Protein 6U71 (pdb70)

InterPro domains:
  IPR001487 Bromodomain [PF00439] (86-167)
  IPR001487 Bromodomain [PF00439] (353-440)
  IPR001487 Bromodomain [PR00503] (94-107)
  IPR001487 Bromodomain [PR00503] (110-126)
  IPR001487 Bromodomain [PR00503] (126-144)
  IPR001487 Bromodomain [PR00503] (417-436)
  IPR001487 Bromodomain [PS50014] (91-163)
  IPR001487 Bromodomain [PS50014] (364-436)
  IPR001487 Bromodomain [SM00297] (72-182)
  IPR001487 Bromodomain [SM00297] (346-455)
  IPR018359 Bromodomain, conserved site [PS00633] (96-155)
  IPR018359 Bromodomain, conserved site [PS00633] (369-428)
  IPR027353 NET domain [PF17035] (641-703)
  IPR027353 NET domain [PS51525] (632-714)
  IPR036427 Bromodomain-like superfamily [G3DSA:1.20.920.10] (63-195)
  IPR036427 Bromodomain-like superfamily [G3DSA:1.20.920.10] (335-460)
  IPR036427 Bromodomain-like superfamily [SSF47370] (59-190)
  IPR036427 Bromodomain-like superfamily [SSF47370] (329-459)
  IPR038336 NET domain superfamily [G3DSA:1.20.1270.220] (634-714)
  IPR043508 Brdt, bromodomain, repeat I [cd05497] (74-180)

Solvent-accessible surface area: 7421 Å² total

GO terms:
  GO:0000785 chromatin (C, IDA)
  GO:2000330 positive regulation of T-helper 17 cell lineage commitment (P, IDA)
  GO:0140588 chromatin looping (P, IDA)
  GO:0140673 transcription elongation-coupled chromatin remodeling (P, IDA)
  GO:0006357 regulation of transcription by RNA polymerase II (P, IDA)
  GO:0140011 histone H4K12ac reader activity (F, IDA)
  GO:0140012 histone H4K5ac reader activity (F, IDA)
  GO:0140033 acetylation-dependent protein binding (F, IDA)
  GO:0071168 protein localization to chromatin (P, IDA)
  GO:0005634 nucleus (C, EXP)
  GO:0005694 chromosome (C, EXP)
  GO:0007283 spermatogenesis (P, TAS)
  GO:0004674 protein serine/threonine kinase activity (F, IDA)
  GO:0005634 nucleus (C, IDA)
  GO:0005654 nucleoplasm (C, TAS)
  GO:0005515 protein binding (F, IPI)
  GO:0005654 nucleoplasm (C, IDA)
  GO:0016607 nuclear speck (C, IDA)
  GO:0140015 histone H3K14ac reader activity (F, IDA)

Structure (mmCIF, N/CA/C/O backbone):
data_6U71
#
_entry.id   6U71
#
_cell.length_a   31.818
_cell.length_b   51.809
_cell.length_c   71.788
_cell.angle_alpha   90.00
_cell.angle_beta   90.00
_cell.angle_gamma   90.00
#
_symmetry.space_group_name_H-M   'P 2 21 21'
#
loop_
_entity.id
_entity.type
_entity.pdbx_description
1 polymer 'Bromodomain-containing protein 2'
2 polymer 'cyclic peptide 3.1_3'
3 water water
#
loop_
_atom_site.group_PDB
_atom_site.id
_atom_site.type_symbol
_atom_site.label_atom_id
_atom_site.label_alt_id
_atom_site.label_comp_id
_atom_site.label_asym_id
_atom_site.label_entity_id
_atom_site.label_seq_id
_atom_site.pdbx_PDB_ins_code
_atom_site.Cartn_x
_atom_site.Cartn_y
_atom_site.Cartn_z
_atom_site.occupancy
_atom_site.B_iso_or_equiv
_atom_site.auth_seq_id
_atom_site.auth_comp_id
_atom_site.auth_asym_id
_atom_site.auth_atom_id
_atom_site.pdbx_PDB_model_num
ATOM 1 N N . SER A 1 6 ? -12.259 -0.782 15.137 1.00 62.40 346 SER A N 1
ATOM 2 C CA . SER A 1 6 ? -13.339 0.186 15.283 1.00 44.35 346 SER A CA 1
ATOM 3 C C . SER A 1 6 ? -12.766 1.585 15.480 1.00 112.25 346 SER A C 1
ATOM 4 O O . SER A 1 6 ? -11.908 2.029 14.715 1.00 39.11 346 SER A O 1
ATOM 7 N N . SER A 1 7 ? -13.256 2.283 16.507 1.00 83.02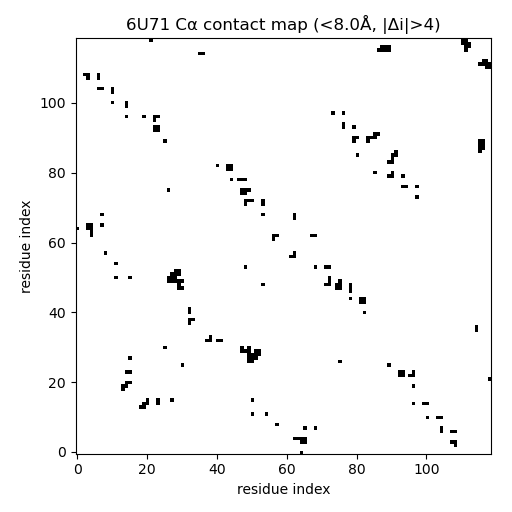 347 SER A N 1
ATOM 8 C CA . SER A 1 7 ? -12.609 3.523 16.918 1.00 54.22 347 SER A CA 1
ATOM 9 C C . SER A 1 7 ? -11.174 3.267 17.352 1.00 38.71 347 SER A C 1
ATOM 10 O O . SER A 1 7 ? -10.310 4.137 17.200 1.00 33.42 347 SER A O 1
ATOM 13 N N . GLU A 1 8 ? -10.905 2.072 17.882 0.81 30.17 348 GLU A N 1
ATOM 14 C CA . GLU A 1 8 ? -9.548 1.702 18.262 1.00 26.35 348 GLU A CA 1
ATOM 15 C C . GLU A 1 8 ? -8.629 1.649 17.047 0.94 19.63 348 GLU A C 1
ATOM 16 O O . GLU A 1 8 ? -7.471 2.080 17.112 0.88 17.58 348 GLU A O 1
ATOM 22 N N . GLN A 1 9 ? -9.125 1.131 15.922 1.00 19.10 349 GLN A N 1
ATOM 23 C CA . GLN A 1 9 ? -8.298 1.089 14.721 1.00 19.16 349 GLN A CA 1
ATOM 24 C C . GLN A 1 9 ? -8.049 2.489 14.167 1.00 17.14 349 GLN A C 1
ATOM 25 O O . GLN A 1 9 ? -6.958 2.776 13.660 1.00 16.83 349 GLN A O 1
ATOM 31 N N . LEU A 1 10 ? -9.038 3.378 14.270 1.00 16.67 350 LEU A N 1
ATOM 32 C CA . LEU A 1 10 ? -8.829 4.758 13.841 1.00 15.40 350 LEU A CA 1
ATOM 33 C C . LEU A 1 10 ? -7.836 5.491 14.739 1.00 13.94 350 LEU A C 1
ATOM 34 O O . LEU A 1 10 ? -7.109 6.371 14.261 1.00 15.73 350 LEU A O 1
ATOM 39 N N . LYS A 1 11 ? -7.790 5.154 16.032 1.00 13.95 351 LYS A N 1
ATOM 40 C CA . LYS A 1 11 ? -6.765 5.721 16.904 1.00 14.77 351 LYS A CA 1
ATOM 41 C C . LYS A 1 11 ? -5.374 5.283 16.465 1.00 13.70 351 LYS A C 1
ATOM 42 O O . LYS A 1 11 ? -4.424 6.073 16.504 1.00 13.50 351 LYS A O 1
ATOM 48 N N . HIS A 1 12 ? -5.231 4.021 16.055 1.00 13.06 352 HIS A N 1
ATOM 49 C CA . HIS A 1 12 ? -3.958 3.565 15.509 1.00 13.25 352 HIS A CA 1
ATOM 50 C C . HIS A 1 12 ? -3.586 4.362 14.265 1.00 12.24 352 HIS A C 1
ATOM 51 O O . HIS A 1 12 ? -2.435 4.782 14.108 1.00 12.96 352 HIS A O 1
ATOM 58 N N . CYS A 1 13 ? -4.557 4.597 13.380 1.00 12.06 353 CYS A N 1
ATOM 59 C CA . CYS A 1 13 ? -4.301 5.399 12.188 1.00 13.17 353 CYS A CA 1
ATOM 60 C C . CYS A 1 13 ? -3.884 6.819 12.548 1.00 12.19 353 CYS A C 1
ATOM 61 O O . CYS A 1 13 ? -2.967 7.378 11.934 1.00 13.56 353 CYS A O 1
ATOM 64 N N . ASN A 1 14 ? -4.563 7.429 13.522 1.00 13.43 354 ASN A N 1
ATOM 65 C CA . ASN A 1 14 ? -4.198 8.783 13.922 1.00 12.95 354 ASN A CA 1
ATOM 66 C C . ASN A 1 14 ? -2.790 8.822 14.503 1.00 13.41 354 ASN A C 1
ATOM 67 O O . ASN A 1 14 ? -2.047 9.786 14.287 1.00 13.49 354 ASN A O 1
ATOM 72 N N . GLY A 1 15 ? -2.402 7.776 15.234 1.00 12.37 355 GLY A N 1
ATOM 73 C CA . GLY A 1 15 ? -1.043 7.715 15.745 1.00 12.27 355 GLY A CA 1
ATOM 74 C C . GLY A 1 15 ? -0.011 7.667 14.636 1.00 10.97 355 GLY A C 1
ATOM 75 O O . GLY A 1 15 ? 1.013 8.354 14.698 1.00 12.82 355 GLY A O 1
ATOM 76 N N . ILE A 1 16 ? -0.267 6.854 13.607 1.00 12.55 356 ILE A N 1
ATOM 77 C CA . ILE A 1 16 ? 0.617 6.809 12.446 1.00 13.34 356 ILE A CA 1
ATOM 78 C C . ILE A 1 16 ? 0.710 8.183 11.799 1.00 11.77 356 ILE A C 1
ATOM 79 O O . ILE A 1 16 ? 1.800 8.659 11.459 1.00 13.54 356 ILE A O 1
ATOM 84 N N . LEU A 1 17 ? -0.439 8.837 11.614 1.00 12.86 357 LEU A N 1
ATOM 85 C CA . LEU A 1 17 ? -0.457 10.157 10.990 1.00 12.48 357 LEU A CA 1
ATOM 86 C C . LEU A 1 17 ? 0.390 11.146 11.778 1.00 12.24 357 LEU A C 1
ATOM 87 O O . LEU A 1 17 ? 1.194 11.891 11.207 1.00 14.08 357 LEU A O 1
ATOM 92 N N . LYS A 1 18 ? 0.221 11.163 13.101 1.00 12.63 358 LYS A N 1
ATOM 93 C CA . LYS A 1 18 ? 1.039 12.038 13.932 1.00 13.59 358 LYS A CA 1
ATOM 94 C C . LYS A 1 18 ? 2.519 11.708 13.787 1.00 13.18 358 LYS A C 1
ATOM 95 O O . LYS A 1 18 ? 3.359 12.613 13.710 1.00 15.01 358 LYS A O 1
ATOM 101 N N . GLU A 1 19 ? 2.861 10.417 13.728 1.00 12.72 359 GLU A N 1
ATOM 102 C CA . GLU A 1 19 ? 4.261 10.050 13.539 1.00 13.37 359 GLU A CA 1
ATOM 103 C C . GLU A 1 19 ? 4.796 10.540 12.198 1.00 12.61 359 GLU A C 1
ATOM 104 O O . GLU A 1 19 ? 5.907 11.077 12.127 1.00 13.46 359 GLU A O 1
ATOM 110 N N . LEU A 1 20 ? 4.025 10.361 11.119 1.00 14.19 360 LEU A N 1
ATOM 111 C CA . LEU A 1 20 ? 4.482 10.811 9.806 1.00 14.30 360 LEU A CA 1
ATOM 112 C C . LEU A 1 20 ? 4.734 12.313 9.779 1.00 13.63 360 LEU A C 1
ATOM 113 O O . LEU A 1 20 ? 5.583 12.786 9.013 1.00 15.53 360 LEU A O 1
ATOM 118 N N . LEU A 1 21 ? 4.009 13.073 10.598 1.00 13.34 361 LEU A N 1
ATOM 119 C CA . LEU A 1 21 ? 4.144 14.522 10.666 1.00 13.80 361 LEU A CA 1
ATOM 120 C C . LEU A 1 21 ? 5.146 14.989 11.717 1.00 15.03 361 LEU A C 1
ATOM 121 O O . LEU A 1 21 ? 5.327 16.200 11.881 1.00 17.63 361 LEU A O 1
ATOM 126 N N . SER A 1 22 ? 5.802 14.073 12.421 1.00 15.05 362 SER A N 1
ATOM 127 C CA . SER A 1 22 ? 6.665 14.428 13.538 1.00 13.93 362 SER A CA 1
ATOM 128 C C . SER A 1 22 ? 8.075 14.772 13.063 1.00 14.58 362 SER A C 1
ATOM 129 O O . SER A 1 22 ? 8.488 14.435 11.950 1.00 15.48 362 SER A O 1
ATOM 132 N N . LYS A 1 23 ? 8.819 15.453 13.940 1.00 18.10 363 LYS A N 1
ATOM 133 C CA . LYS A 1 23 ? 10.174 15.878 13.603 1.00 18.83 363 LYS A CA 1
ATOM 134 C C . LYS A 1 23 ? 11.082 14.694 13.298 1.00 17.25 363 LYS A C 1
ATOM 135 O O . LYS A 1 23 ? 12.033 14.828 12.520 1.00 19.58 363 LYS A O 1
ATOM 141 N N . LYS A 1 24 ? 10.800 13.531 13.893 1.00 18.16 364 LYS A N 1
ATOM 142 C CA . LYS A 1 24 ? 11.616 12.341 13.671 1.00 18.85 364 LYS A CA 1
ATOM 143 C C . LYS A 1 24 ? 11.759 12.003 12.190 1.00 17.01 364 LYS A C 1
ATOM 144 O O . LYS A 1 24 ? 12.821 11.541 11.757 1.00 18.54 364 LYS A O 1
ATOM 150 N N . HIS A 1 25 ? 10.716 12.236 11.396 1.00 15.13 365 HIS A N 1
ATOM 151 C CA . HIS A 1 25 ? 10.714 11.856 9.990 1.00 13.91 365 HIS A CA 1
ATOM 152 C C . HIS A 1 25 ? 10.711 13.055 9.051 1.00 13.05 365 HIS A C 1
ATOM 153 O O . HIS A 1 25 ? 10.532 12.879 7.841 1.00 14.48 365 HIS A O 1
ATOM 160 N N . ALA A 1 26 ? 10.932 14.265 9.573 1.00 13.07 366 ALA A N 1
ATOM 161 C CA . ALA A 1 26 ? 10.755 15.471 8.769 1.00 12.84 366 ALA A CA 1
ATOM 162 C C . ALA A 1 26 ? 11.720 15.536 7.592 1.00 14.27 366 ALA A C 1
ATOM 163 O O . ALA A 1 26 ? 11.402 16.161 6.574 1.00 15.40 366 ALA A O 1
ATOM 165 N N . ALA A 1 27 ? 12.891 14.899 7.701 1.00 14.91 367 ALA A N 1
ATOM 166 C CA . ALA A 1 27 ? 13.900 15.019 6.651 1.00 15.02 367 ALA A CA 1
ATOM 167 C C . ALA A 1 27 ? 13.431 14.419 5.332 1.00 14.66 367 ALA A C 1
ATOM 168 O O . ALA A 1 27 ? 13.868 14.860 4.262 1.00 16.95 367 ALA A O 1
ATOM 170 N N . TYR A 1 28 ? 12.557 13.414 5.381 1.00 14.96 368 TYR A N 1
ATOM 171 C CA . TYR A 1 28 ? 12.007 12.818 4.172 1.00 14.16 368 TYR A CA 1
ATOM 172 C C . TYR A 1 28 ? 10.501 12.991 4.032 1.00 14.25 368 TYR A C 1
ATOM 173 O O . TYR A 1 28 ? 9.961 12.687 2.962 1.00 15.15 368 TYR A O 1
ATOM 182 N N . ALA A 1 29 ? 9.816 13.495 5.057 1.00 12.42 369 ALA A N 1
ATOM 183 C CA . ALA A 1 29 ? 8.372 13.678 4.990 1.00 11.97 369 ALA A CA 1
ATOM 184 C C . ALA A 1 29 ? 7.959 15.035 4.440 1.00 12.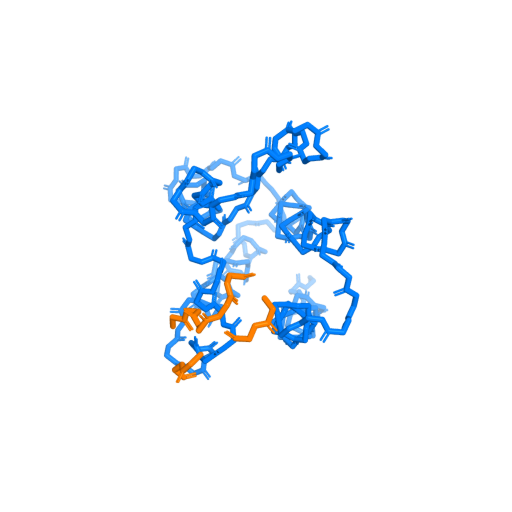35 369 ALA A C 1
ATOM 185 O O . ALA A 1 29 ? 6.834 15.164 3.943 1.00 12.85 369 ALA A O 1
ATOM 187 N N . TRP A 1 30 ? 8.835 16.038 4.503 1.00 13.06 370 TRP A N 1
ATOM 188 C CA . TRP A 1 30 ? 8.428 17.394 4.140 1.00 13.04 370 TRP A CA 1
ATOM 189 C C . TRP A 1 30 ? 7.855 17.553 2.728 1.00 13.88 370 TRP A C 1
ATOM 190 O 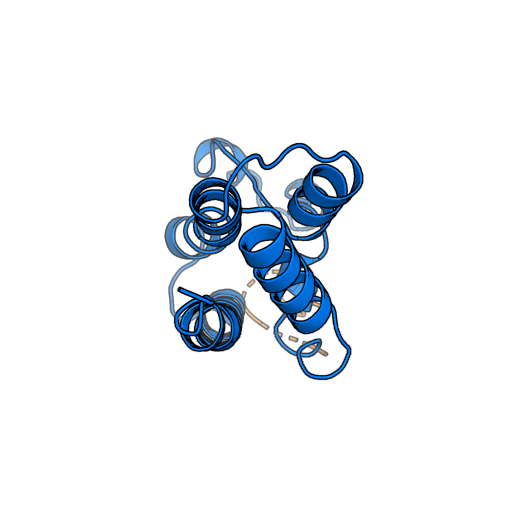O . TRP A 1 30 ? 6.963 18.404 2.565 1.00 15.22 370 TRP A O 1
ATOM 201 N N . PRO A 1 31 ? 8.284 16.811 1.696 1.00 12.77 371 PRO A N 1
ATOM 202 C CA . PRO A 1 31 ? 7.643 16.975 0.379 1.00 13.26 371 PRO A CA 1
ATOM 203 C C . PRO A 1 31 ? 6.176 16.597 0.366 1.00 12.31 371 PRO A C 1
ATOM 204 O O . PRO A 1 31 ? 5.484 16.905 -0.612 1.00 14.71 371 PRO A O 1
ATOM 208 N N . PHE A 1 32 ? 5.684 15.940 1.414 1.00 11.80 372 PHE A N 1
ATOM 209 C CA . PHE 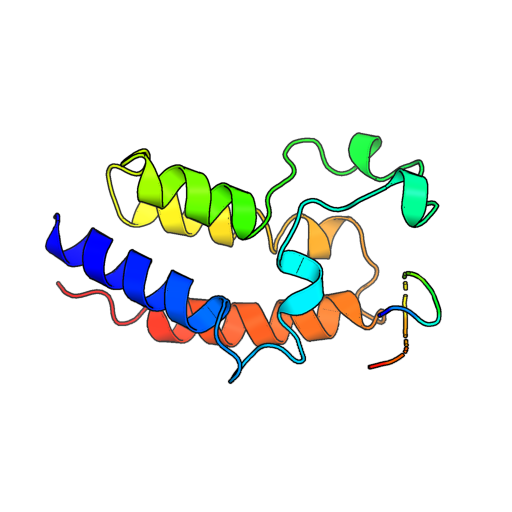A 1 32 ? 4.327 15.418 1.454 1.00 11.20 372 PHE A CA 1
ATOM 210 C C . PHE A 1 32 ? 3.441 16.161 2.445 1.00 12.39 372 PHE A C 1
ATOM 211 O O . PHE A 1 32 ? 2.280 15.785 2.630 1.00 14.02 372 PHE A O 1
ATOM 219 N N . TYR A 1 33 ? 3.956 17.228 3.060 1.00 13.11 373 TYR A N 1
ATOM 220 C CA . TYR A 1 33 ? 3.197 17.954 4.072 1.00 13.45 373 TYR A CA 1
ATOM 221 C C . TYR A 1 33 ? 2.007 18.694 3.477 1.00 14.69 373 TYR A C 1
ATOM 222 O O . TYR A 1 33 ? 0.980 18.846 4.148 1.00 16.90 373 TYR A O 1
ATOM 231 N N . LYS A 1 34 ? 2.130 19.183 2.250 1.00 13.55 374 LYS A N 1
ATOM 232 C CA . LYS A 1 34 ? 1.124 20.023 1.620 1.00 14.95 374 LYS A CA 1
ATOM 233 C C . LYS A 1 34 ? 0.926 19.544 0.192 1.00 14.42 374 LYS A C 1
ATOM 234 O O . LYS A 1 34 ? 1.764 18.808 -0.341 1.00 16.22 374 LYS A O 1
ATOM 240 N N . PRO A 1 35 ? -0.178 19.933 -0.455 1.00 13.59 375 PRO A N 1
ATOM 241 C CA . PRO A 1 35 ? -0.375 19.549 -1.859 1.00 14.64 375 PRO A CA 1
ATOM 242 C C . PRO A 1 35 ? 0.783 20.019 -2.725 1.00 14.13 375 PRO A C 1
ATOM 243 O O . PRO A 1 35 ? 1.354 21.090 -2.504 1.00 15.68 375 PRO A O 1
ATOM 247 N N . VAL A 1 36 ? 1.133 19.195 -3.713 1.00 15.09 376 VAL A N 1
ATOM 248 C CA . VAL A 1 36 ? 2.160 19.577 -4.675 1.00 14.93 376 VAL A CA 1
ATOM 249 C C . VAL A 1 36 ? 1.757 20.891 -5.327 1.00 16.57 376 VAL A C 1
ATOM 250 O O . VAL A 1 36 ? 0.673 21.003 -5.914 1.00 18.68 376 VAL A O 1
ATOM 254 N N . ASP A 1 37 ? 2.621 21.897 -5.216 1.00 15.22 377 ASP A N 1
ATOM 255 C CA . ASP A 1 37 ? 2.394 23.191 -5.856 1.00 17.26 377 ASP A CA 1
ATOM 256 C C . ASP A 1 37 ? 3.017 23.111 -7.243 1.00 18.43 377 ASP A C 1
ATOM 257 O O . ASP A 1 37 ? 4.172 23.482 -7.452 1.00 19.51 377 ASP A O 1
ATOM 262 N N . ALA A 1 38 ? 2.234 22.613 -8.202 1.00 18.79 378 ALA A N 1
ATOM 263 C CA . ALA A 1 38 ? 2.760 22.371 -9.541 1.00 19.22 378 ALA A CA 1
ATOM 264 C C . ALA A 1 38 ? 3.268 23.654 -10.186 1.00 21.02 378 ALA A C 1
ATOM 265 O O . ALA A 1 38 ? 4.343 23.665 -10.797 1.00 21.32 378 ALA A O 1
ATOM 267 N N . SER A 1 39 ? 2.515 24.749 -10.054 1.00 22.83 379 SER A N 1
ATOM 268 C CA . SER A 1 39 ? 2.924 26.001 -10.683 1.00 26.19 379 SER A CA 1
ATOM 269 C C . SER A 1 39 ? 4.235 26.512 -10.096 1.00 24.32 379 SER A C 1
AT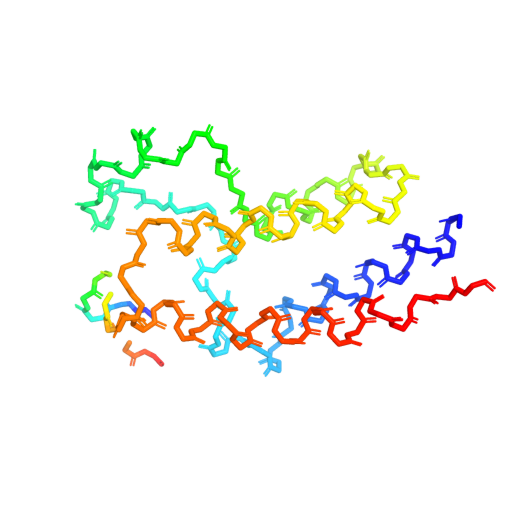OM 270 O O . SER A 1 39 ? 5.140 26.920 -10.833 1.00 26.37 379 SER A O 1
ATOM 273 N N . ALA A 1 40 ? 4.360 26.484 -8.766 1.00 22.84 380 ALA A N 1
ATOM 274 C CA . ALA A 1 40 ? 5.563 27.005 -8.123 1.00 23.15 380 ALA A CA 1
ATOM 275 C C . ALA A 1 40 ? 6.798 26.182 -8.466 1.00 20.89 380 ALA A C 1
ATOM 276 O O . ALA A 1 40 ? 7.902 26.733 -8.553 1.00 22.25 380 ALA A O 1
ATOM 278 N N . LEU A 1 41 ? 6.639 24.876 -8.661 1.00 18.80 381 LEU A N 1
ATOM 279 C CA . LEU A 1 41 ? 7.759 23.997 -8.965 1.00 18.45 381 LEU A CA 1
ATOM 280 C C . LEU A 1 41 ? 8.000 23.834 -10.459 1.00 18.12 381 LEU A C 1
ATOM 281 O O . LEU A 1 41 ? 8.929 23.119 -10.846 1.00 19.92 381 LEU A O 1
ATOM 286 N N . GLY A 1 42 ? 7.190 24.472 -11.302 1.00 18.16 382 GLY A N 1
ATOM 287 C CA . GLY A 1 42 ? 7.349 24.346 -12.738 1.00 18.25 382 GLY A CA 1
ATOM 288 C C . GLY A 1 42 ? 6.915 23.016 -13.310 1.00 18.28 382 GLY A C 1
ATOM 289 O O . GLY A 1 42 ? 7.330 22.666 -14.418 1.00 19.66 382 GLY A O 1
ATOM 290 N N . LEU A 1 43 ? 6.081 22.270 -12.588 1.00 17.89 383 LEU A N 1
ATOM 291 C CA A LEU A 1 43 ? 5.636 20.946 -13.022 0.52 16.59 383 LEU A CA 1
ATOM 292 C CA B LEU A 1 43 ? 5.636 20.946 -13.022 0.48 16.78 383 LEU A CA 1
ATOM 293 C C . LEU A 1 43 ? 4.284 21.068 -13.725 1.00 16.51 383 LEU A C 1
ATOM 294 O O . LEU A 1 43 ? 3.239 20.659 -13.222 1.00 17.79 383 LEU A O 1
ATOM 303 N N . HIS A 1 44 ? 4.329 21.641 -14.928 1.00 15.92 384 HIS A N 1
ATOM 304 C CA . HIS A 1 44 ? 3.099 21.979 -15.639 1.00 15.85 384 HIS A CA 1
ATOM 305 C C . HIS A 1 44 ? 2.362 20.782 -16.209 1.00 17.13 384 HIS A C 1
ATOM 306 O O . HIS A 1 44 ? 1.267 20.969 -16.753 1.00 19.01 384 HIS A O 1
ATOM 313 N N . ASP A 1 45 ? 2.916 19.578 -16.103 1.00 14.30 385 ASP A N 1
ATOM 314 C CA . ASP A 1 45 ? 2.225 18.362 -16.502 1.00 13.66 385 ASP A CA 1
ATOM 315 C C . ASP A 1 45 ? 1.712 17.564 -15.314 1.00 14.15 385 ASP A C 1
ATOM 316 O O . ASP A 1 45 ? 1.139 16.488 -15.511 1.00 14.83 385 ASP A O 1
ATOM 321 N N . TYR A 1 46 ? 1.894 18.068 -14.090 1.00 14.09 386 TYR A N 1
ATOM 322 C CA . TYR A 1 46 ? 1.582 17.270 -12.907 1.00 13.06 386 TYR A CA 1
ATOM 323 C C . TYR A 1 46 ? 0.113 16.862 -12.874 1.00 14.85 386 TYR A C 1
ATOM 324 O O . TYR A 1 46 ? -0.212 15.690 -12.648 1.00 15.81 386 TYR A O 1
ATOM 333 N N . HIS A 1 47 ? -0.793 17.814 -13.096 1.00 14.94 387 HIS A N 1
ATOM 334 C CA . HIS A 1 47 ? -2.216 17.524 -12.980 1.00 15.82 387 HIS A CA 1
ATOM 335 C C . HIS A 1 47 ? -2.790 16.824 -14.205 1.00 15.94 387 HIS A C 1
ATOM 336 O O . HIS A 1 47 ? -3.957 16.415 -14.177 1.00 17.85 387 HIS A O 1
ATOM 343 N N . ASP A 1 48 ? -2.009 16.675 -15.271 1.00 14.67 388 ASP A N 1
ATOM 344 C CA . ASP A 1 48 ? -2.398 15.812 -16.377 1.00 14.05 388 ASP A CA 1
ATOM 345 C C . ASP A 1 48 ? -2.023 14.364 -16.119 1.00 15.66 388 ASP A C 1
ATOM 346 O O . ASP A 1 48 ? -2.667 13.454 -16.654 1.00 19.59 388 ASP A O 1
ATOM 351 N N . ILE A 1 49 ? -0.996 14.143 -15.305 1.00 15.04 389 ILE A N 1
ATOM 352 C CA . ILE A 1 49 ? -0.537 12.801 -14.969 1.00 14.84 389 ILE A CA 1
ATOM 353 C C . ILE A 1 49 ? -1.174 12.307 -13.676 1.00 14.61 389 ILE A C 1
ATOM 354 O O . ILE A 1 49 ? -1.528 11.131 -13.562 1.00 16.01 389 ILE A O 1
ATOM 359 N N . ILE A 1 50 ? -1.336 13.199 -12.703 1.00 14.61 390 ILE A N 1
ATOM 360 C CA . ILE A 1 50 ? -1.888 12.874 -11.392 1.00 14.19 390 ILE A CA 1
ATOM 361 C C . ILE A 1 50 ? -3.309 13.417 -11.350 1.00 17.44 390 ILE A C 1
ATOM 362 O O . ILE A 1 50 ? -3.514 14.633 -11.244 1.00 20.45 390 ILE A O 1
ATOM 367 N N . LYS A 1 51 ? -4.292 12.522 -11.427 1.00 17.22 391 LYS A N 1
ATOM 368 C CA . LYS A 1 51 ? -5.689 12.933 -11.436 1.00 19.29 391 LYS A CA 1
ATOM 369 C C . LYS A 1 51 ? -6.316 12.973 -10.048 1.00 18.75 391 LYS A C 1
ATOM 370 O O . LYS A 1 51 ? -7.384 13.575 -9.888 1.00 19.79 391 LYS A O 1
ATOM 376 N N . HIS A 1 52 ? -5.691 12.356 -9.047 1.00 16.80 392 HIS A N 1
ATOM 377 C CA . HIS A 1 52 ? -6.212 12.329 -7.681 1.00 17.89 392 HIS A CA 1
ATOM 378 C C . HIS A 1 52 ? -5.088 12.711 -6.729 1.00 15.97 392 HIS A C 1
ATOM 379 O O . HIS A 1 52 ? -4.494 11.845 -6.074 1.00 14.64 392 HIS A O 1
ATOM 386 N N . PRO A 1 53 ? -4.769 14.002 -6.627 1.00 15.91 393 PRO A N 1
ATOM 387 C CA . PRO A 1 53 ? -3.692 14.423 -5.724 1.00 15.46 393 PRO A CA 1
ATOM 388 C C . PRO A 1 53 ? -4.031 14.111 -4.273 1.00 13.75 393 PRO A C 1
ATOM 389 O O . PRO A 1 53 ? -5.196 14.092 -3.870 1.00 15.39 393 PRO A O 1
ATOM 393 N N . MET A 1 54 ? -2.990 13.858 -3.483 1.00 12.18 394 MET A N 1
ATOM 394 C CA . MET A 1 54 ? -3.168 13.582 -2.067 1.00 12.67 394 MET A CA 1
ATOM 395 C C . MET A 1 54 ? -1.895 13.970 -1.332 1.00 13.16 394 MET A C 1
ATOM 396 O O . MET A 1 54 ? -0.796 13.895 -1.887 1.00 13.90 394 MET A O 1
ATOM 401 N N . ASP A 1 55 ? -2.056 14.399 -0.082 1.00 12.52 395 ASP A N 1
ATOM 402 C CA . ASP A 1 55 ? -0.936 14.844 0.735 1.00 11.90 395 ASP A CA 1
ATOM 403 C C . ASP A 1 55 ? -1.342 14.716 2.195 1.00 12.27 395 ASP A C 1
ATOM 404 O O . ASP A 1 55 ? -2.513 14.497 2.516 1.00 13.29 395 ASP A O 1
ATOM 409 N N . LEU A 1 56 ? -0.358 14.887 3.082 1.00 12.72 396 LEU A N 1
ATOM 410 C CA . LEU A 1 56 ? -0.596 14.648 4.504 1.00 13.28 396 LEU A CA 1
ATOM 411 C C . LEU A 1 56 ? -1.511 15.695 5.133 1.00 13.78 396 LEU A C 1
ATOM 412 O O . LEU A 1 56 ? -2.229 15.382 6.088 1.00 13.83 396 LEU A O 1
ATOM 417 N N . SER A 1 57 ? -1.504 16.934 4.630 1.00 12.59 397 SER A N 1
ATOM 418 C CA . SER A 1 57 ? -2.428 17.926 5.174 1.00 13.67 397 SER A CA 1
ATOM 419 C C . SER A 1 57 ? -3.874 17.571 4.859 1.00 13.34 397 SER A C 1
ATOM 420 O O . SER A 1 57 ? -4.770 17.841 5.669 1.00 14.55 397 SER A O 1
ATOM 423 N N . THR A 1 58 ? -4.121 16.971 3.693 1.00 13.41 398 THR A N 1
ATOM 424 C CA . THR A 1 58 ? -5.473 16.540 3.356 1.00 14.51 398 THR A CA 1
ATOM 425 C C . THR A 1 58 ? -5.891 15.341 4.199 1.00 13.22 398 THR A C 1
ATOM 426 O O . THR A 1 58 ? -7.033 15.274 4.670 1.00 13.98 398 THR A O 1
ATOM 430 N N . VAL A 1 59 ? -4.976 14.388 4.408 1.00 12.00 399 VAL A N 1
ATOM 431 C CA . VAL A 1 59 ? -5.270 13.262 5.290 1.00 12.78 399 VAL A CA 1
ATOM 432 C C . VAL A 1 59 ? -5.562 13.755 6.698 1.00 14.51 399 VAL A C 1
ATOM 433 O O . VAL A 1 59 ? -6.473 13.258 7.372 1.00 13.99 399 VAL A O 1
ATOM 437 N N . LYS A 1 60 ? -4.803 14.750 7.162 1.00 13.95 400 LYS A N 1
ATOM 438 C CA . LYS A 1 60 ? -5.024 15.275 8.503 1.00 14.46 400 LYS A CA 1
ATOM 439 C C . LYS A 1 60 ? -6.361 15.997 8.607 1.00 14.47 400 LYS A C 1
ATOM 440 O O . LYS A 1 60 ? -7.073 15.849 9.607 1.00 15.84 400 LYS A O 1
ATOM 446 N N . ARG A 1 61 ? -6.717 16.787 7.589 1.00 14.60 401 ARG A N 1
ATOM 447 C CA . ARG A 1 61 ? -8.026 17.433 7.579 1.00 15.35 401 ARG A CA 1
ATOM 448 C C . ARG A 1 61 ? -9.149 16.404 7.630 1.00 15.02 401 ARG A C 1
ATOM 449 O O . ARG A 1 61 ? -10.124 16.572 8.374 1.00 15.41 401 ARG A O 1
ATOM 457 N N . LYS A 1 62 ? -9.030 15.330 6.844 1.00 13.50 402 LYS A N 1
ATOM 458 C CA . LYS A 1 62 ? -10.055 14.292 6.855 1.00 13.13 402 LYS A CA 1
ATOM 459 C C . LYS A 1 62 ? -10.130 13.605 8.214 1.00 14.35 402 LYS A C 1
ATOM 460 O O . LYS A 1 62 ? -11.225 13.329 8.717 1.00 16.27 402 LYS A O 1
ATOM 466 N N . MET A 1 63 ? -8.979 13.345 8.837 1.00 14.02 403 MET A N 1
ATOM 467 C CA . MET A 1 63 ? -8.987 12.727 10.159 1.00 15.13 403 MET A CA 1
ATOM 468 C C . MET A 1 63 ? -9.644 13.638 11.189 1.00 15.76 403 MET A C 1
ATOM 469 O O . MET A 1 63 ? -10.458 13.184 12.003 1.00 16.10 403 MET A O 1
ATOM 474 N N . GLU A 1 64 ? -9.310 14.931 11.160 1.00 15.45 404 GLU A N 1
ATOM 475 C CA . GLU A 1 64 ? -9.877 15.869 12.125 1.00 16.49 404 GLU A CA 1
ATOM 476 C C . GLU A 1 64 ? -11.381 16.027 11.946 1.00 16.77 404 GLU A C 1
ATOM 477 O O . GLU A 1 64 ? -12.101 16.268 12.923 1.00 19.09 404 GLU A O 1
ATOM 483 N N . ASN A 1 65 ? -11.873 15.899 10.716 1.00 17.00 405 ASN A N 1
ATOM 484 C CA . ASN A 1 65 ? -13.296 16.001 10.426 1.00 18.89 405 ASN A CA 1
ATOM 485 C C . ASN A 1 65 ? -14.029 14.671 10.564 1.00 16.94 405 ASN A C 1
ATOM 486 O O . ASN A 1 65 ? -15.211 14.594 10.216 1.00 18.38 405 ASN A O 1
ATOM 491 N N . ARG A 1 66 ? -13.358 13.633 11.067 1.00 16.16 406 ARG A N 1
ATOM 492 C CA . ARG A 1 66 ? -13.951 12.301 11.214 1.00 19.26 406 ARG A CA 1
ATOM 493 C C . ARG A 1 66 ? -14.474 11.762 9.884 1.00 17.10 406 ARG A C 1
ATOM 494 O O . ARG A 1 66 ? -15.532 11.130 9.815 1.00 17.86 406 ARG A O 1
ATOM 502 N N . ASP A 1 67 ? -13.711 12.009 8.818 1.00 15.97 407 ASP A N 1
ATOM 503 C CA . ASP A 1 67 ? -14.101 11.577 7.481 1.00 16.06 407 ASP A CA 1
ATOM 504 C C . ASP A 1 67 ? -13.886 10.080 7.291 1.00 15.61 407 ASP A C 1
ATOM 505 O O . ASP A 1 67 ? -14.721 9.404 6.681 1.00 18.27 407 ASP A O 1
ATOM 510 N N . TYR A 1 68 ? -12.786 9.541 7.814 1.00 16.23 408 TYR A N 1
ATOM 511 C CA . TYR A 1 68 ? -12.487 8.124 7.654 1.00 16.11 408 TYR A CA 1
ATOM 512 C C . TYR A 1 68 ? -13.370 7.293 8.573 1.00 19.77 408 TYR A C 1
ATOM 513 O O . TYR A 1 68 ? -13.449 7.555 9.777 1.00 22.29 408 TYR A O 1
ATOM 522 N N . ARG A 1 69 ? -14.027 6.282 8.005 1.00 19.29 409 ARG A N 1
ATOM 523 C CA . ARG A 1 69 ? -14.866 5.382 8.784 1.00 19.71 409 ARG A CA 1
ATOM 524 C C . ARG A 1 69 ? -14.161 4.095 9.179 1.00 20.08 409 ARG A C 1
ATOM 525 O O . ARG A 1 69 ? -14.627 3.408 10.094 1.00 21.70 409 ARG A O 1
ATOM 533 N N . ASP A 1 70 ? -13.059 3.750 8.519 1.00 18.50 410 ASP A N 1
ATOM 534 C CA . ASP A 1 70 ? -12.294 2.569 8.885 1.00 20.06 410 ASP A CA 1
ATOM 535 C C . ASP A 1 70 ? -10.837 2.776 8.500 1.00 17.34 410 ASP A C 1
ATOM 536 O O . ASP A 1 70 ? -10.489 3.702 7.762 1.00 16.77 410 ASP A O 1
ATOM 541 N N . ALA A 1 71 ? -9.986 1.885 9.012 1.00 15.64 411 ALA A N 1
ATOM 542 C CA . ALA A 1 71 ? -8.551 1.996 8.772 1.00 15.09 411 ALA A CA 1
ATOM 543 C C . ALA A 1 71 ? -8.214 1.838 7.295 1.00 15.71 411 ALA A C 1
ATOM 544 O O . ALA A 1 71 ? -7.299 2.499 6.791 1.00 14.94 411 ALA A O 1
ATOM 546 N N . GLN A 1 72 ? -8.934 0.961 6.587 1.00 16.79 412 GLN A N 1
ATOM 547 C CA . GLN A 1 72 ? -8.629 0.717 5.179 1.00 18.40 412 GLN A CA 1
ATOM 548 C C . GLN A 1 72 ? -8.768 1.985 4.345 1.00 16.52 412 GLN A C 1
ATOM 549 O O . GLN A 1 72 ? -8.001 2.203 3.400 1.00 16.23 412 GLN A O 1
ATOM 555 N N . GLU A 1 73 ? -9.741 2.833 4.679 1.00 16.50 413 GLU A N 1
ATOM 556 C CA . GLU A 1 73 ? -9.931 4.070 3.928 1.00 15.33 413 GLU A CA 1
ATOM 557 C C . GLU A 1 73 ? -8.772 5.033 4.156 1.00 14.51 413 GLU A C 1
ATOM 558 O O . GLU A 1 73 ? -8.290 5.671 3.212 1.00 16.07 413 GLU A O 1
ATOM 564 N N . PHE A 1 74 ? -8.319 5.151 5.404 1.00 13.88 414 PHE A N 1
ATOM 565 C CA . PHE A 1 74 ? -7.140 5.952 5.714 1.00 13.21 414 PHE A CA 1
ATOM 566 C C . PHE A 1 74 ? -5.918 5.442 4.958 1.00 13.17 414 PHE A C 1
ATOM 567 O O . PHE A 1 74 ? -5.179 6.224 4.344 1.00 13.16 414 PHE A O 1
ATOM 575 N N . ALA A 1 75 ? -5.696 4.125 4.983 1.00 12.19 415 ALA A N 1
ATOM 576 C CA . ALA A 1 75 ? -4.525 3.557 4.322 1.00 12.62 415 ALA A CA 1
ATOM 577 C C . ALA A 1 75 ? -4.564 3.802 2.820 1.00 13.08 415 ALA A C 1
ATOM 578 O O . ALA A 1 75 ? -3.527 4.061 2.200 1.00 13.76 415 ALA A O 1
ATOM 580 N N . ALA A 1 76 ? -5.754 3.735 2.222 1.00 12.56 416 ALA A N 1
ATOM 581 C CA . ALA A 1 76 ? -5.869 3.963 0.786 1.00 13.56 416 ALA A CA 1
ATOM 582 C C . ALA A 1 76 ? -5.429 5.373 0.410 1.00 13.52 416 ALA A C 1
ATOM 583 O O . ALA A 1 76 ? -4.785 5.572 -0.626 1.00 15.35 416 ALA A O 1
ATOM 585 N N . ASP A 1 77 ? -5.762 6.365 1.242 1.00 12.69 417 ASP A N 1
ATOM 586 C CA . ASP A 1 77 ? -5.356 7.742 0.963 1.00 12.61 417 ASP A CA 1
ATOM 587 C C . ASP A 1 77 ? -3.850 7.916 1.111 1.00 12.57 417 ASP A C 1
ATOM 588 O O . ASP A 1 77 ? -3.202 8.537 0.262 1.00 13.47 417 ASP A O 1
ATOM 593 N N . VAL A 1 78 ? -3.276 7.392 2.198 1.00 11.78 418 VAL A N 1
ATOM 594 C CA . VAL A 1 78 ? -1.832 7.503 2.388 1.00 11.07 418 VAL A CA 1
ATOM 595 C C . VAL A 1 78 ? -1.094 6.828 1.238 1.00 10.10 418 VAL A C 1
ATOM 596 O O . VAL A 1 78 ? -0.142 7.384 0.676 1.00 12.35 418 VAL A O 1
ATOM 600 N N . ARG A 1 79 ? -1.537 5.631 0.851 1.00 10.95 419 ARG A N 1
ATOM 601 C CA . ARG A 1 79 ? -0.880 4.921 -0.240 1.00 11.46 419 ARG A CA 1
ATOM 602 C C . ARG A 1 79 ? -1.083 5.621 -1.578 1.00 12.78 419 ARG A C 1
ATOM 603 O O . ARG A 1 79 ? -0.194 5.575 -2.435 1.00 14.52 419 ARG A O 1
ATOM 611 N N A LEU A 1 80 ? -2.236 6.266 -1.776 0.50 12.72 420 LEU A N 1
ATOM 612 N N B LEU A 1 80 ? -2.236 6.267 -1.776 0.50 12.75 420 LEU A N 1
ATOM 613 C CA A LEU A 1 80 ? -2.444 7.060 -2.984 0.50 12.23 420 LEU A CA 1
ATOM 614 C CA B LEU A 1 80 ? -2.444 7.060 -2.984 0.50 12.30 420 LEU A CA 1
ATOM 615 C C A LEU A 1 80 ? -1.411 8.174 -3.091 0.50 12.28 420 LEU A C 1
ATOM 616 C C B LEU A 1 80 ? -1.411 8.174 -3.091 0.50 12.33 420 LEU A C 1
ATOM 617 O O A LEU A 1 80 ? -0.907 8.464 -4.183 0.50 13.11 420 LEU A O 1
ATOM 618 O O B LEU A 1 80 ? -0.908 8.465 -4.184 0.50 13.20 420 LEU A O 1
ATOM 627 N N . MET A 1 81 ? -1.082 8.806 -1.963 1.00 12.45 421 MET A N 1
ATOM 628 C CA . MET A 1 81 ? -0.066 9.852 -1.955 1.00 12.22 421 MET A CA 1
ATOM 629 C C . MET A 1 81 ? 1.274 9.323 -2.455 1.00 11.05 421 MET A C 1
ATOM 630 O O . MET A 1 81 ? 1.931 9.951 -3.295 1.00 13.80 421 MET A O 1
ATOM 635 N N . PHE A 1 82 ? 1.691 8.156 -1.962 1.00 12.26 422 PHE A N 1
ATOM 636 C CA . PHE A 1 82 ? 2.939 7.568 -2.436 1.00 12.09 422 PHE A CA 1
ATOM 637 C C . PHE A 1 82 ? 2.830 7.151 -3.898 1.00 11.04 422 PHE A C 1
ATOM 638 O O . PHE A 1 82 ? 3.772 7.347 -4.676 1.00 12.52 422 PHE A O 1
ATOM 646 N N . SER A 1 83 ? 1.685 6.578 -4.285 1.00 12.16 423 SER A N 1
ATOM 647 C CA A SER A 1 83 ? 1.502 6.150 -5.669 0.82 12.41 423 SER A CA 1
ATOM 648 C CA B SER A 1 83 ? 1.492 6.150 -5.666 0.18 12.18 423 SER A CA 1
ATOM 649 C C . SER A 1 83 ? 1.649 7.316 -6.635 1.00 13.04 423 SER A C 1
ATOM 650 O O . SER A 1 83 ? 2.273 7.175 -7.694 1.00 13.64 423 SER A O 1
ATOM 655 N N . ASN A 1 84 ? 1.078 8.476 -6.293 1.00 11.77 424 ASN A N 1
ATOM 656 C CA . ASN A 1 84 ? 1.228 9.648 -7.151 1.00 11.10 424 ASN A CA 1
ATOM 657 C C . ASN A 1 84 ? 2.696 9.993 -7.340 1.00 11.24 424 ASN A C 1
ATOM 658 O O . ASN A 1 84 ? 3.129 10.324 -8.450 1.00 12.98 424 ASN A O 1
ATOM 663 N N . CYS A 1 85 ? 3.479 9.917 -6.262 1.00 10.96 425 CYS A N 1
ATOM 664 C CA . CYS A 1 85 ? 4.903 10.213 -6.353 1.00 11.72 425 CYS A CA 1
ATOM 665 C C . CYS A 1 85 ? 5.615 9.232 -7.281 1.00 11.35 425 CYS A C 1
ATOM 666 O O . CYS A 1 85 ? 6.428 9.638 -8.122 1.00 12.44 425 CYS A O 1
ATOM 669 N N . TYR A 1 86 ? 5.306 7.936 -7.155 1.00 12.25 426 TYR A N 1
ATOM 670 C CA . TYR A 1 86 ? 5.944 6.930 -8.001 1.00 11.92 426 TYR A CA 1
ATOM 671 C C . TYR A 1 86 ? 5.514 7.057 -9.457 1.00 11.81 426 TYR A C 1
ATOM 672 O O . TYR A 1 86 ? 6.281 6.697 -10.358 1.00 15.17 426 TYR A O 1
ATOM 681 N N . LYS A 1 87 ? 4.297 7.547 -9.711 1.00 12.07 427 LYS A N 1
ATOM 682 C CA . LYS A 1 87 ? 3.844 7.691 -11.091 1.00 12.63 427 LYS A CA 1
ATOM 683 C C . LYS A 1 87 ? 4.513 8.877 -11.772 1.00 13.11 427 LYS A C 1
ATOM 684 O O . LYS A 1 87 ? 4.923 8.781 -12.936 1.00 15.87 427 LYS A O 1
ATOM 690 N N . TYR A 1 88 ? 4.634 10.003 -11.063 1.00 12.19 428 TYR A N 1
ATOM 691 C CA . TYR A 1 88 ? 5.102 11.228 -11.701 1.00 12.28 428 TYR A CA 1
ATOM 692 C C . TYR A 1 88 ? 6.623 11.293 -11.800 1.00 12.64 428 TYR A C 1
ATOM 693 O O . TYR A 1 88 ? 7.157 11.819 -12.784 1.00 14.83 428 TYR A O 1
ATOM 702 N N . ASN A 1 89 ? 7.336 10.767 -10.803 1.00 13.99 429 ASN A N 1
ATOM 703 C CA . ASN A 1 89 ? 8.758 11.047 -10.670 1.00 14.55 429 ASN A CA 1
ATOM 704 C C . ASN A 1 89 ? 9.603 9.842 -11.040 1.00 17.10 429 ASN A C 1
ATOM 705 O O . ASN A 1 89 ? 9.327 8.727 -10.577 1.00 17.30 429 ASN A O 1
ATOM 710 N N . PRO A 1 90 ? 10.637 10.037 -11.858 1.00 19.93 430 PRO A N 1
ATOM 711 C CA . PRO A 1 90 ? 11.575 8.950 -12.123 1.00 20.69 430 PRO A CA 1
ATOM 712 C C . PRO A 1 90 ? 12.216 8.477 -10.837 1.00 19.49 430 PRO A C 1
ATOM 713 O O . PRO A 1 90 ? 12.468 9.276 -9.914 1.00 18.70 430 PRO A O 1
ATOM 717 N N . PRO A 1 91 ? 12.527 7.181 -10.736 1.00 22.20 431 PRO A N 1
ATOM 718 C CA . PRO A 1 91 ? 12.955 6.625 -9.442 1.00 24.48 431 PRO A CA 1
ATOM 719 C C . PRO A 1 91 ? 14.301 7.130 -8.952 1.00 25.45 431 PRO A C 1
ATOM 720 O O . PRO A 1 91 ? 14.608 6.953 -7.767 1.00 25.71 431 PRO A O 1
ATOM 724 N N . ASP A 1 92 ? 15.114 7.744 -9.808 1.00 24.23 432 ASP A N 1
ATOM 725 C CA . ASP A 1 92 ? 16.409 8.257 -9.386 1.00 25.76 432 ASP A CA 1
ATOM 726 C C . ASP A 1 92 ? 16.337 9.663 -8.805 1.00 22.99 432 ASP A C 1
ATOM 727 O O . ASP A 1 92 ? 17.371 10.203 -8.396 1.00 25.18 432 ASP A O 1
ATOM 732 N N . HIS A 1 93 ? 15.152 10.265 -8.751 1.00 18.07 433 HIS A N 1
ATOM 733 C CA . HIS A 1 93 ? 15.006 11.583 -8.153 1.00 16.25 433 HIS A CA 1
ATOM 734 C C . HIS A 1 93 ? 14.839 11.472 -6.641 1.00 16.51 433 HIS A C 1
ATOM 735 O O . HIS A 1 93 ? 14.265 10.506 -6.127 1.00 15.92 433 HIS A O 1
ATOM 742 N N . ASP A 1 94 ? 15.355 12.482 -5.930 1.00 15.59 434 ASP A N 1
ATOM 743 C CA . ASP A 1 94 ? 15.385 12.435 -4.469 1.00 13.92 434 ASP A CA 1
ATOM 744 C C . ASP A 1 94 ? 13.999 12.226 -3.876 1.00 13.76 434 ASP A C 1
ATOM 745 O O . ASP A 1 94 ? 13.856 11.540 -2.858 1.00 15.68 434 ASP A O 1
ATOM 750 N N . VAL A 1 95 ? 12.965 12.808 -4.492 1.00 13.65 435 VAL A N 1
ATOM 751 C CA . VAL A 1 95 ? 11.622 12.713 -3.923 1.00 12.39 435 VAL A CA 1
ATOM 752 C C . VAL A 1 95 ? 11.161 11.263 -3.828 1.00 12.81 435 VAL A C 1
ATOM 753 O O . VAL A 1 95 ? 10.424 10.897 -2.902 1.00 12.98 435 VAL A O 1
ATOM 757 N N . VAL A 1 96 ? 11.598 10.411 -4.760 1.00 13.69 436 VAL A N 1
ATOM 758 C CA . VAL A 1 96 ? 11.189 9.010 -4.727 1.00 13.31 436 VAL A CA 1
ATOM 759 C C . VAL A 1 96 ? 11.882 8.272 -3.589 1.00 12.56 436 VAL A C 1
ATOM 760 O O . VAL A 1 96 ? 11.263 7.459 -2.891 1.00 13.85 436 VAL A O 1
ATOM 764 N N . ALA A 1 97 ? 13.174 8.537 -3.381 1.00 13.13 437 ALA A N 1
ATOM 765 C CA . ALA A 1 97 ? 13.857 7.953 -2.232 1.00 14.09 437 ALA A CA 1
ATOM 766 C C . ALA A 1 97 ? 13.200 8.388 -0.929 1.00 13.67 437 ALA A C 1
ATOM 767 O O . ALA A 1 97 ? 13.063 7.589 0.005 1.00 14.91 437 ALA A O 1
ATOM 769 N N . MET A 1 98 ? 12.776 9.650 -0.856 1.00 12.63 438 MET A N 1
ATOM 770 C CA . MET A 1 98 ? 12.098 10.142 0.338 1.00 12.83 438 MET A CA 1
ATOM 771 C C . MET A 1 98 ? 10.744 9.463 0.522 1.00 13.18 438 MET A C 1
ATOM 772 O O . MET A 1 98 ? 10.395 9.059 1.638 1.00 12.93 438 MET A O 1
ATOM 777 N N . ALA A 1 99 ? 9.981 9.307 -0.566 1.00 12.92 439 ALA A N 1
ATOM 778 C CA . ALA A 1 99 ? 8.695 8.616 -0.491 1.00 11.68 439 ALA A CA 1
ATOM 779 C C . ALA A 1 99 ? 8.862 7.174 -0.026 1.00 12.62 439 ALA A C 1
ATOM 780 O O . ALA A 1 99 ? 8.099 6.694 0.820 1.00 13.08 439 ALA A O 1
ATOM 782 N N . ARG A 1 100 ? 9.849 6.463 -0.577 1.00 11.83 440 ARG A N 1
ATOM 783 C CA . ARG A 1 100 ? 10.044 5.064 -0.206 1.00 13.02 440 ARG A CA 1
ATOM 784 C C . ARG A 1 100 ? 10.371 4.923 1.275 1.00 12.91 440 ARG A C 1
ATOM 785 O O . ARG A 1 100 ? 9.902 3.988 1.935 1.00 14.32 440 ARG A O 1
ATOM 793 N N . LYS A 1 101 ? 11.164 5.849 1.817 1.00 13.04 441 LYS A N 1
ATOM 794 C CA . LYS A 1 101 ? 11.498 5.799 3.236 1.00 14.16 441 LYS A CA 1
ATOM 795 C C . LYS A 1 101 ? 10.285 6.112 4.102 1.00 13.21 441 LYS A C 1
ATOM 796 O O . LYS A 1 101 ? 10.052 5.445 5.120 1.00 14.61 441 LYS A O 1
ATOM 802 N N . LEU A 1 102 ? 9.493 7.115 3.715 1.00 12.31 442 LEU A N 1
ATOM 803 C CA . LEU A 1 102 ? 8.296 7.429 4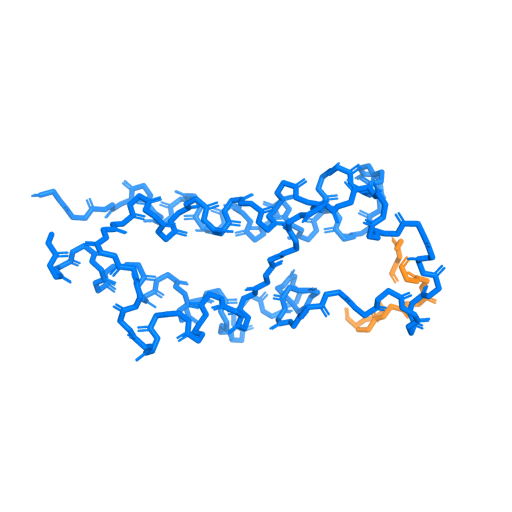.488 1.00 11.28 442 LEU A CA 1
ATOM 804 C C . LEU A 1 102 ? 7.266 6.309 4.388 1.00 12.35 442 LEU A C 1
ATOM 805 O O . LEU A 1 102 ? 6.572 6.009 5.367 1.00 13.65 442 LEU A O 1
ATOM 810 N N . GLN A 1 103 ? 7.156 5.670 3.217 1.00 12.36 443 GLN A N 1
ATOM 811 C CA . GLN A 1 103 ? 6.238 4.542 3.106 1.00 13.28 443 GLN A CA 1
ATOM 812 C C . GLN A 1 103 ? 6.700 3.361 3.948 1.00 13.41 443 GLN A C 1
ATOM 813 O O . GLN A 1 103 ? 5.865 2.625 4.484 1.00 14.43 443 GLN A O 1
ATOM 819 N N . ASP A 1 104 ? 8.017 3.172 4.089 1.00 13.31 444 ASP A N 1
ATOM 820 C CA . ASP A 1 104 ? 8.525 2.167 5.018 1.00 14.70 444 ASP A CA 1
ATOM 821 C C . ASP A 1 104 ? 8.002 2.420 6.425 1.00 13.99 444 ASP A C 1
ATOM 822 O O . ASP A 1 104 ? 7.522 1.501 7.099 1.00 15.55 444 ASP A O 1
ATOM 827 N N . VAL A 1 105 ? 8.094 3.670 6.888 1.00 13.28 445 VAL A N 1
ATOM 828 C CA . VAL A 1 105 ? 7.564 4.021 8.203 1.00 14.03 445 VAL A CA 1
ATOM 829 C C . VAL A 1 105 ? 6.084 3.670 8.289 1.00 13.43 445 VAL A C 1
ATOM 830 O O . VAL A 1 105 ? 5.634 3.026 9.246 1.00 14.11 445 VAL A O 1
ATOM 834 N N . PHE A 1 106 ? 5.310 4.078 7.280 1.00 13.14 446 PHE A N 1
ATOM 835 C CA . PHE A 1 106 ? 3.870 3.843 7.302 1.00 11.75 446 PHE A CA 1
ATOM 836 C C . PHE A 1 106 ? 3.543 2.354 7.298 1.00 12.98 446 PHE A C 1
ATOM 837 O O . PHE A 1 106 ? 2.760 1.877 8.127 1.00 12.96 446 PHE A O 1
ATOM 845 N N . GLU A 1 107 ? 4.117 1.603 6.353 1.00 11.78 447 GLU A N 1
ATOM 846 C CA . GLU A 1 107 ? 3.711 0.210 6.183 1.00 12.91 447 GLU A CA 1
ATOM 847 C C . GLU A 1 107 ? 4.081 -0.634 7.393 1.00 12.03 447 GLU A C 1
ATOM 848 O O . GLU A 1 107 ? 3.304 -1.500 7.813 1.00 14.07 447 GLU A O 1
ATOM 854 N N . PHE A 1 108 ? 5.261 -0.407 7.969 1.00 13.31 448 PHE A N 1
ATOM 855 C CA . PHE A 1 108 ? 5.659 -1.241 9.094 1.00 13.65 448 PHE A CA 1
ATOM 856 C C . PHE A 1 108 ? 4.802 -0.982 10.324 1.00 13.74 448 PHE A C 1
ATOM 857 O O . PHE A 1 108 ? 4.512 -1.917 11.078 1.00 16.92 448 PHE A O 1
ATOM 865 N N . ARG A 1 109 ? 4.350 0.257 10.525 1.00 12.98 449 ARG A N 1
ATOM 866 C CA . ARG A 1 109 ? 3.494 0.516 11.676 1.00 13.79 449 ARG A CA 1
ATOM 867 C C . ARG A 1 109 ? 2.033 0.190 11.389 1.00 13.75 449 ARG A C 1
ATOM 868 O O . ARG A 1 109 ? 1.333 -0.332 12.264 1.00 14.77 449 ARG A O 1
ATOM 876 N N . TYR A 1 110 ? 1.552 0.490 10.179 1.00 12.34 450 TYR A N 1
ATOM 877 C CA . TYR A 1 110 ? 0.182 0.124 9.831 1.00 12.86 450 TYR A CA 1
ATOM 878 C C . TYR A 1 110 ? -0.038 -1.374 9.992 1.00 14.69 450 TYR A C 1
ATOM 879 O O . TYR A 1 110 ? -1.122 -1.809 10.398 1.00 16.32 450 TYR A O 1
ATOM 888 N N A ALA A 1 111 ? 0.987 -2.177 9.690 0.51 14.39 451 ALA A N 1
ATOM 889 N N B ALA A 1 111 ? 0.987 -2.176 9.688 0.49 14.60 451 ALA A N 1
ATOM 890 C CA A ALA A 1 111 ? 0.876 -3.626 9.813 0.51 15.55 451 ALA A CA 1
ATOM 891 C CA B ALA A 1 111 ? 0.885 -3.625 9.817 0.49 15.84 451 ALA A CA 1
ATOM 892 C C A ALA A 1 111 ? 0.622 -4.075 11.246 0.51 16.95 451 ALA A C 1
ATOM 893 C C B ALA A 1 111 ? 0.599 -4.062 11.246 0.49 17.27 451 ALA A C 1
ATOM 894 O O A ALA A 1 111 ? 0.109 -5.179 11.455 0.51 19.41 451 ALA A O 1
ATOM 895 O O B ALA A 1 111 ? 0.039 -5.145 11.451 0.49 19.80 451 ALA A O 1
ATOM 898 N N . LYS A 1 112 ? 0.969 -3.249 12.237 1.00 18.68 452 LYS A N 1
ATOM 899 C CA . LYS A 1 112 ? 0.726 -3.558 13.642 1.00 23.09 452 LYS A CA 1
ATOM 900 C C . LYS A 1 112 ? -0.672 -3.155 14.098 1.00 25.40 452 LYS A C 1
ATOM 901 O O . LYS A 1 112 ? -0.862 -2.807 15.271 1.00 28.45 452 LYS A O 1
ATOM 907 N N . MET A 1 113 ? -1.647 -3.200 13.197 1.00 26.79 453 MET A N 1
ATOM 908 C CA . MET A 1 113 ? -3.007 -2.781 13.505 1.00 28.64 453 MET A CA 1
ATOM 909 C C . MET A 1 113 ? -3.569 -3.627 14.644 1.00 31.65 453 MET A C 1
ATOM 910 O O . MET A 1 113 ? -3.423 -4.857 14.625 1.00 30.36 453 MET A O 1
ATOM 915 N N . PRO A 1 114 ? -4.203 -3.020 15.645 1.00 35.17 454 PRO A N 1
ATOM 916 C CA . PRO A 1 114 ? -4.825 -3.816 16.710 1.00 40.67 454 PRO A CA 1
ATOM 917 C C . PRO A 1 114 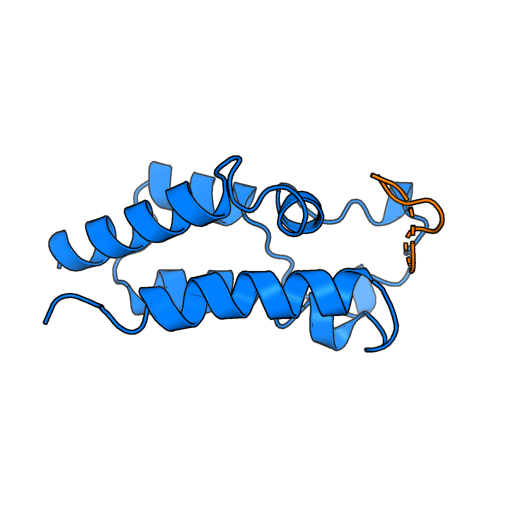? -5.963 -4.662 16.157 1.00 49.24 454 PRO A C 1
ATOM 918 O O . PRO A 1 114 ? -6.845 -4.165 15.452 1.00 48.03 454 PRO A O 1
ATOM 922 N N . ASP A 1 115 ? -5.926 -5.952 16.472 1.00 60.67 455 ASP A N 1
ATOM 923 C CA . ASP A 1 115 ? -6.931 -6.891 15.989 1.00 72.19 455 ASP A CA 1
ATOM 924 C C . ASP A 1 115 ? -8.034 -7.083 17.023 1.00 71.35 455 ASP A C 1
ATOM 925 O O . ASP A 1 115 ? -7.822 -7.707 18.062 1.00 70.73 455 ASP A O 1
ATOM 933 N N . TRP B 2 2 ? 13.933 21.935 1.312 1.00 17.10 1 TRP B N 1
ATOM 934 C CA . TRP B 2 2 ? 13.665 22.666 0.078 1.00 17.75 1 TRP B CA 1
ATOM 935 C C . TRP B 2 2 ? 14.328 21.932 -1.074 1.00 16.03 1 TRP B C 1
ATOM 936 O O . TRP B 2 2 ? 15.138 21.031 -0.853 1.00 16.43 1 TRP B O 1
ATOM 947 N N . TRP B 2 3 ? 13.982 22.311 -2.301 1.00 17.99 2 TRP B N 1
ATOM 948 C CA . TRP B 2 3 ? 14.539 21.694 -3.498 1.00 19.31 2 TRP B CA 1
ATOM 949 C C . TRP B 2 3 ? 15.606 22.596 -4.100 1.00 21.45 2 TRP B C 1
ATOM 950 O O . TRP B 2 3 ? 15.350 23.774 -4.372 1.00 24.12 2 TRP B O 1
ATOM 961 N N . ILE B 2 4 ? 16.799 22.041 -4.313 1.00 22.17 3 ILE B N 1
ATOM 962 C CA . ILE B 2 4 ? 17.757 22.697 -5.196 1.00 24.03 3 ILE B CA 1
ATOM 963 C C . ILE B 2 4 ? 17.267 22.625 -6.636 1.00 23.16 3 ILE B C 1
ATOM 964 O O . ILE B 2 4 ? 17.322 23.609 -7.383 1.00 24.69 3 ILE B O 1
ATOM 969 N N . ILE B 2 5 ? 16.771 21.455 -7.041 1.00 20.63 4 ILE B N 1
ATOM 970 C CA . ILE B 2 5 ? 16.081 21.276 -8.307 1.00 20.75 4 ILE B CA 1
ATOM 971 C C . ILE B 2 5 ? 14.778 20.577 -7.945 1.00 19.05 4 ILE B C 1
ATOM 972 O O . ILE B 2 5 ? 14.806 19.499 -7.344 1.00 19.12 4 ILE B O 1
ATOM 977 N N . PRO B 2 6 ? 13.604 21.149 -8.269 1.00 19.01 5 PRO B N 1
ATOM 978 C CA . PRO B 2 6 ? 12.312 20.579 -7.865 1.00 17.37 5 PRO B CA 1
ATOM 979 C C . PRO B 2 6 ? 12.185 19.078 -8.125 1.00 17.10 5 PRO B C 1
ATOM 980 O O . PRO B 2 6 ? 12.361 18.632 -9.258 1.00 17.52 5 PRO B O 1
ATOM 996 N N . VAL B 2 8 ? 13.955 16.634 -8.006 1.00 16.76 7 VAL B N 1
ATOM 997 C CA . VAL B 2 8 ? 15.197 15.947 -8.364 1.00 18.43 7 VAL B CA 1
ATOM 998 C C . VAL B 2 8 ? 16.231 15.908 -7.242 1.00 17.95 7 VAL B C 1
ATOM 999 O O . VAL B 2 8 ? 16.758 14.847 -6.911 1.00 18.96 7 VAL B O 1
ATOM 1003 N N . LYS B 2 9 ? 16.540 17.070 -6.676 1.00 18.61 8 LYS B N 1
ATOM 1004 C CA . LYS B 2 9 ? 17.572 17.157 -5.647 1.00 21.05 8 LYS B CA 1
ATOM 1005 C C . LYS B 2 9 ? 17.151 18.035 -4.475 1.00 19.79 8 LYS B C 1
ATOM 1006 O O . LYS B 2 9 ? 16.811 19.207 -4.648 1.00 19.19 8 LYS B O 1
ATOM 1024 N N . GLY B 2 11 ? 17.787 20.020 -0.876 1.00 20.02 10 GLY B N 1
ATOM 1025 C CA . GLY B 2 11 ? 18.828 20.901 -0.377 1.00 21.30 10 GLY B CA 1
ATOM 1026 C C . GLY B 2 11 ? 18.922 20.960 1.135 1.00 22.73 10 GLY B C 1
ATOM 1027 O O . GLY B 2 11 ? 19.974 21.285 1.688 1.00 26.71 10 GLY B O 1
ATOM 1028 N N . CYS B 2 12 ? 17.821 20.649 1.807 1.00 19.46 11 CYS B N 1
ATOM 1029 C CA . CYS B 2 12 ? 17.781 20.693 3.263 1.00 23.46 11 CYS B CA 1
ATOM 1030 C C . CYS B 2 12 ? 18.061 19.315 3.853 1.00 42.67 11 CYS B C 1
ATOM 1031 O O . CYS B 2 12 ? 17.801 18.293 3.219 1.00 32.61 11 CYS B O 1
#

B-factor: mean 20.83, std 11.22, range [10.1, 113.54]

Nearest PDB structures (foldseek):
  5bt5-assembly1_A  TM=1.006E+00  e=3.244E-18  Homo sapiens
  6u71-assembly1_A  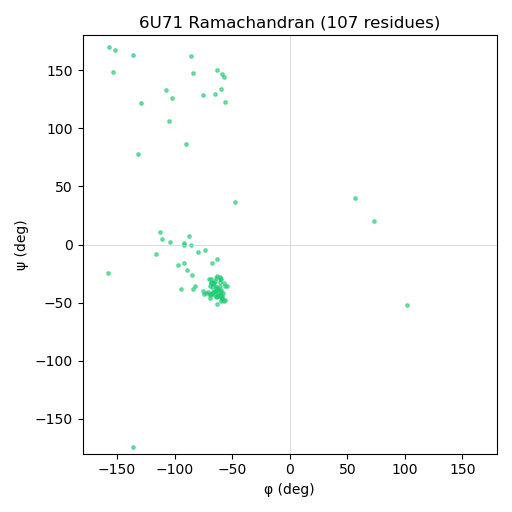TM=1.009E+00  e=5.807E-18  Homo sapiens
  7jx7-assembly1_A  TM=1.004E+00  e=5.168E-18  Homo sapiens
  5dfc-assembly1_A  TM=1.006E+00  e=7.329E-18  Homo sapiens
  6wwb-assembly1_A  TM=1.006E+00  e=6.914E-18  Homo sapiens

Organism: Homo sapiens (NCBI:txid9606)

Radius of gyration: 14.43 Å; Cα contacts (8 Å, |Δi|>4): 129; chains: 2; bounding box: 34×34×35 Å

Sequence (119 aa):
SSEQLKHCNGILKELLSKKHAAYAWPFYKPVDASALGLLHDYHDIIKHPMDLSTVKRKMENRDYRDAQEFAADVRLLMFSSNCYKYNPPDHDVVAMARKLQDVFEFRYAAKMPDWWIIPVKGC

Foldseek 3Di:
DVLLLVLLVVLLVVLVDPVLCVLSVVQADWPPCVVVVVVCLCVQQVDTAGSVVLVVCSVVVVDPGNVVSVVRLVSNLVSVPRPDDCPDPNNVSSVVSVVSVVVSNVVGDD/DAPPVPHPD

Secondary structure (DSSP, 8-state):
-HHHHHHHHHHHHHHTSGGGHHHHGGGSS---HHHHT-TTHHHH-SS---HHHHHHHHHTT---SHHHHHHHHHHHHHHHHHHS-TTSHHHHHHHHHHHHHHHHHTT---/--S------